Protein AF-A0A1Z9MXP4-F1 (afdb_monomer_lite)

Radius of gyration: 10.71 Å; chains: 1; bounding box: 27×20×26 Å

Structure (mmCIF, N/CA/C/O backbone):
data_AF-A0A1Z9MXP4-F1
#
_entry.id   AF-A0A1Z9MXP4-F1
#
loop_
_atom_site.group_PDB
_atom_site.id
_atom_site.type_symbol
_atom_site.label_atom_id
_atom_site.label_alt_id
_atom_site.label_comp_id
_atom_site.label_asym_id
_atom_site.label_entity_id
_atom_site.label_seq_id
_atom_site.pdbx_PDB_ins_code
_atom_site.Cartn_x
_atom_site.Cartn_y
_atom_site.Cartn_z
_atom_site.occupancy
_atom_site.B_iso_or_equiv
_atom_site.auth_seq_id
_atom_site.auth_comp_id
_atom_site.auth_asym_id
_atom_site.auth_atom_id
_atom_site.pdbx_PDB_model_num
ATOM 1 N N . MET A 1 1 ? -13.710 1.149 12.601 1.00 80.81 1 MET A N 1
ATOM 2 C CA . MET A 1 1 ? -12.546 0.517 11.959 1.00 80.81 1 MET A CA 1
ATOM 3 C C . MET A 1 1 ? -12.940 -0.688 11.111 1.00 80.81 1 MET A C 1
ATOM 5 O O . MET A 1 1 ? -13.111 -1.799 11.614 1.00 80.81 1 MET A O 1
ATOM 9 N N . THR A 1 2 ? -13.105 -0.449 9.813 1.00 97.25 2 THR A N 1
ATOM 10 C CA . THR A 1 2 ? -13.354 -1.489 8.800 1.00 97.25 2 THR A CA 1
ATOM 11 C C . THR A 1 2 ? -12.019 -2.036 8.298 1.00 97.25 2 THR A C 1
ATOM 13 O O . THR A 1 2 ? -11.073 -1.272 8.127 1.00 97.25 2 THR A O 1
ATOM 16 N N . LYS A 1 3 ? -11.923 -3.350 8.062 1.00 97.88 3 LYS A N 1
ATOM 17 C CA . LYS A 1 3 ? -10.694 -3.999 7.576 1.00 97.88 3 LYS A CA 1
ATOM 18 C C . LYS A 1 3 ? -10.765 -4.222 6.072 1.00 97.88 3 LYS A C 1
ATOM 20 O O . LYS A 1 3 ? -11.763 -4.756 5.591 1.00 97.88 3 LYS A O 1
ATOM 25 N N . VAL A 1 4 ? -9.702 -3.867 5.358 1.00 98.38 4 VAL A N 1
ATOM 26 C CA . VAL A 1 4 ? -9.569 -4.098 3.916 1.00 98.38 4 VAL A CA 1
ATOM 27 C C . VAL A 1 4 ? -8.327 -4.943 3.679 1.00 98.38 4 VAL A C 1
ATOM 29 O O . VAL A 1 4 ? -7.213 -4.528 3.991 1.00 98.38 4 VAL A O 1
ATOM 32 N N . LEU A 1 5 ? -8.536 -6.138 3.133 1.00 98.25 5 LEU A N 1
ATOM 33 C CA . LEU A 1 5 ? -7.470 -7.031 2.701 1.00 98.25 5 LEU A CA 1
ATOM 34 C C . LEU A 1 5 ? -7.373 -6.976 1.180 1.00 98.25 5 LEU A C 1
ATOM 36 O O . LEU A 1 5 ? -8.355 -7.242 0.489 1.00 98.25 5 LEU A O 1
ATOM 40 N N . ILE A 1 6 ? -6.185 -6.667 0.677 1.00 98.19 6 ILE A N 1
ATOM 41 C CA . ILE A 1 6 ? -5.875 -6.676 -0.749 1.00 98.19 6 ILE A CA 1
ATOM 42 C C . ILE A 1 6 ? -4.767 -7.700 -0.9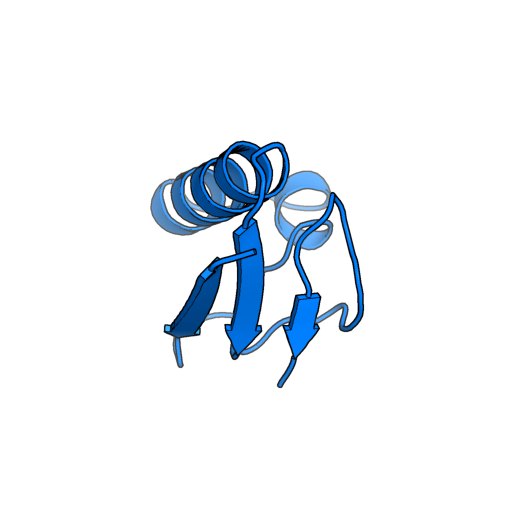67 1.00 98.19 6 ILE A C 1
ATOM 44 O O . ILE A 1 6 ? -3.780 -7.715 -0.233 1.00 98.19 6 ILE A O 1
ATOM 48 N N . VAL A 1 7 ? -4.950 -8.577 -1.950 1.00 97.88 7 VAL A N 1
ATOM 49 C CA . VAL A 1 7 ? -4.006 -9.653 -2.263 1.00 97.88 7 VAL A CA 1
ATOM 50 C C . VAL A 1 7 ? -3.569 -9.505 -3.711 1.00 97.88 7 VAL A C 1
ATOM 52 O O . VAL A 1 7 ? -4.414 -9.454 -4.602 1.00 97.88 7 VAL A O 1
ATOM 55 N N . ASP A 1 8 ? -2.262 -9.455 -3.933 1.00 95.94 8 ASP A N 1
ATOM 56 C CA . ASP A 1 8 ? -1.652 -9.379 -5.257 1.00 95.94 8 ASP A CA 1
ATOM 57 C C . ASP A 1 8 ? -0.473 -10.356 -5.321 1.00 95.94 8 ASP A C 1
ATOM 59 O O . ASP A 1 8 ? 0.495 -10.225 -4.584 1.00 95.94 8 ASP A O 1
ATOM 63 N N . ASN A 1 9 ? -0.546 -11.362 -6.192 1.00 94.50 9 ASN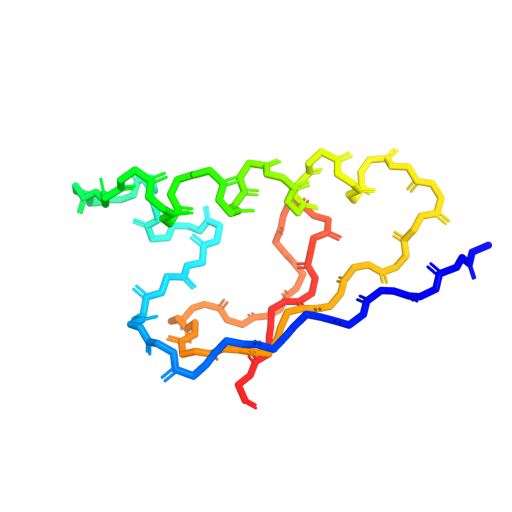 A N 1
ATOM 64 C CA . ASN A 1 9 ? 0.566 -12.294 -6.424 1.00 94.50 9 ASN A CA 1
ATOM 65 C C . ASN A 1 9 ? 1.357 -11.929 -7.694 1.00 94.50 9 ASN A C 1
ATOM 67 O O . ASN A 1 9 ? 1.824 -12.800 -8.428 1.00 94.50 9 ASN A O 1
ATOM 71 N N . GLY A 1 10 ? 1.416 -10.637 -8.006 1.00 92.62 10 GLY A N 1
ATOM 72 C CA . GLY A 1 10 ? 2.121 -10.071 -9.141 1.00 92.62 10 GLY A CA 1
ATOM 73 C C . GLY A 1 10 ? 3.584 -9.788 -8.818 1.00 92.62 10 GLY A C 1
ATOM 74 O O . GLY A 1 10 ? 4.253 -10.546 -8.115 1.00 92.62 10 GLY A O 1
ATOM 75 N N . ILE A 1 11 ? 4.115 -8.704 -9.379 1.00 93.56 11 ILE A N 1
ATOM 76 C CA . ILE A 1 11 ? 5.524 -8.345 -9.203 1.00 93.56 11 ILE A CA 1
ATOM 77 C C . ILE A 1 11 ? 5.795 -7.725 -7.822 1.00 93.56 11 ILE A C 1
ATOM 79 O O . ILE A 1 11 ? 4.885 -7.359 -7.084 1.00 93.56 11 ILE A O 1
ATOM 83 N N . GLU A 1 12 ? 7.071 -7.590 -7.468 1.00 95.75 12 GLU A N 1
ATOM 84 C CA . GLU A 1 12 ? 7.506 -6.950 -6.223 1.00 95.75 12 GLU A CA 1
ATOM 85 C C . GLU A 1 12 ? 7.289 -5.428 -6.259 1.00 95.75 12 GLU A C 1
ATOM 87 O O . GLU A 1 12 ? 7.957 -4.708 -7.014 1.00 95.75 12 GLU A O 1
ATOM 92 N N . PHE A 1 13 ? 6.411 -4.936 -5.382 1.00 96.81 13 PHE A N 1
ATOM 93 C CA . PHE A 1 13 ? 6.256 -3.516 -5.079 1.00 96.81 13 PHE A CA 1
ATOM 94 C C . PHE A 1 13 ? 5.737 -3.302 -3.648 1.00 96.81 13 PHE A C 1
ATOM 96 O O . PHE A 1 13 ? 5.015 -4.132 -3.100 1.00 96.81 13 PHE A O 1
ATOM 103 N N . ASP A 1 14 ? 6.088 -2.169 -3.054 1.00 97.44 14 ASP A N 1
ATOM 104 C CA . ASP A 1 14 ? 5.591 -1.675 -1.773 1.00 97.44 14 ASP A CA 1
ATOM 105 C C . ASP A 1 14 ? 5.742 -0.147 -1.695 1.00 97.44 14 ASP A C 1
ATOM 107 O O . ASP A 1 14 ? 6.260 0.501 -2.613 1.00 97.44 14 ASP A O 1
ATOM 111 N N . SER A 1 15 ? 5.297 0.437 -0.580 1.00 97.25 15 SER A N 1
ATOM 112 C CA . SER A 1 15 ? 5.395 1.874 -0.314 1.00 97.25 15 SER A CA 1
ATOM 113 C C . SER A 1 15 ? 6.818 2.444 -0.420 1.00 97.25 15 SER A C 1
ATOM 115 O O . SER A 1 15 ? 6.966 3.631 -0.687 1.00 97.25 15 SER A O 1
ATOM 117 N N . LEU A 1 16 ? 7.892 1.679 -0.246 1.00 97.00 16 LEU A N 1
ATOM 118 C CA . LEU A 1 16 ? 9.248 2.215 -0.408 1.00 97.00 16 LEU A CA 1
ATOM 119 C C . LEU A 1 16 ? 9.764 1.989 -1.824 1.00 97.00 16 LEU A C 1
ATOM 121 O O . LEU A 1 16 ? 10.215 2.935 -2.472 1.00 97.00 16 LEU A O 1
ATOM 125 N N . THR A 1 17 ? 9.628 0.773 -2.355 1.00 95.50 17 THR A N 1
ATOM 126 C CA . THR A 1 17 ? 10.225 0.428 -3.653 1.00 95.50 17 THR A CA 1
ATOM 127 C C . THR A 1 17 ? 9.705 1.299 -4.789 1.00 95.50 17 THR A C 1
ATOM 129 O O . THR A 1 17 ? 10.474 1.616 -5.694 1.00 95.50 17 THR A O 1
ATOM 132 N N . VAL A 1 18 ? 8.432 1.726 -4.746 1.00 95.38 18 VAL A N 1
ATOM 133 C CA . VAL A 1 18 ? 7.879 2.582 -5.813 1.00 95.38 18 VAL A CA 1
ATOM 134 C C . VAL A 1 18 ? 8.517 3.971 -5.882 1.00 95.38 18 VAL A C 1
ATOM 136 O O . VAL A 1 18 ? 8.408 4.649 -6.900 1.00 95.38 18 VAL A O 1
ATOM 139 N N . ARG A 1 19 ? 9.199 4.390 -4.810 1.00 93.50 19 ARG A N 1
ATOM 140 C CA . ARG A 1 19 ? 9.918 5.668 -4.697 1.00 93.50 19 ARG A CA 1
ATOM 141 C C . ARG A 1 19 ? 11.424 5.517 -4.941 1.00 93.50 19 ARG A C 1
ATOM 143 O O . ARG A 1 19 ? 12.084 6.496 -5.267 1.00 93.50 19 ARG A O 1
ATOM 150 N N . GLU A 1 20 ? 11.966 4.310 -4.788 1.00 93.62 20 GLU A N 1
ATOM 151 C CA . GLU A 1 20 ? 13.400 4.017 -4.937 1.00 93.62 20 GLU A CA 1
ATOM 152 C C . GLU A 1 20 ? 13.820 3.718 -6.382 1.00 93.62 20 GLU A C 1
ATOM 154 O O . GLU A 1 20 ? 14.982 3.912 -6.742 1.00 93.62 20 GLU A O 1
ATOM 159 N N . ARG A 1 21 ? 12.902 3.217 -7.217 1.00 88.94 21 ARG A N 1
ATOM 160 C CA . ARG A 1 21 ? 13.194 2.810 -8.599 1.00 88.94 21 ARG A CA 1
ATOM 161 C C . ARG A 1 21 ? 12.045 3.152 -9.550 1.00 88.94 21 ARG A C 1
ATOM 163 O O . ARG A 1 21 ? 10.909 3.299 -9.095 1.00 88.94 21 ARG A O 1
ATOM 170 N N . PRO A 1 22 ? 12.304 3.217 -10.872 1.00 89.88 22 PRO A N 1
ATOM 171 C CA . PRO A 1 22 ? 11.237 3.313 -11.859 1.00 89.88 22 PRO A CA 1
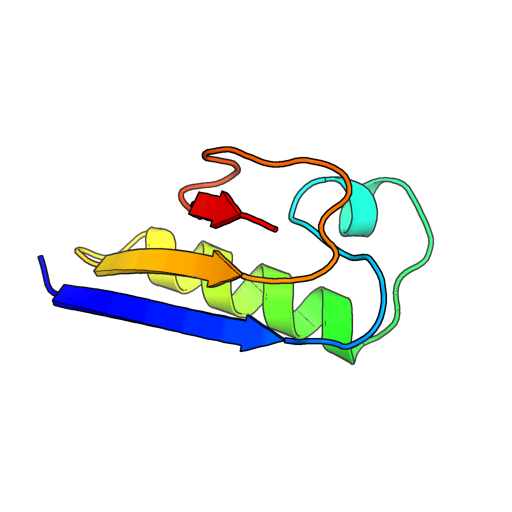ATOM 172 C C . PRO A 1 22 ? 10.213 2.198 -11.639 1.00 89.88 22 PRO A C 1
ATOM 174 O O . PRO A 1 22 ? 10.564 1.018 -11.635 1.00 89.88 22 PRO A O 1
ATOM 177 N N . SER A 1 23 ? 8.963 2.593 -11.430 1.00 92.06 23 SER A N 1
ATOM 178 C CA . SER A 1 23 ? 7.825 1.692 -11.254 1.00 92.06 23 SER A CA 1
ATOM 179 C C . SER A 1 23 ? 6.801 1.961 -12.345 1.00 92.06 23 SER A C 1
ATOM 181 O O . SER A 1 23 ? 6.734 3.070 -12.882 1.00 92.06 23 SER A O 1
ATOM 183 N N . GLY A 1 24 ? 6.030 0.941 -12.713 1.00 93.62 24 GLY A N 1
ATOM 184 C CA . GLY A 1 24 ? 4.968 1.099 -13.693 1.00 93.62 24 GLY A CA 1
ATOM 185 C C . GLY A 1 24 ? 3.790 1.906 -13.139 1.00 93.62 24 GLY A C 1
ATOM 186 O O . GLY A 1 24 ? 3.709 2.266 -11.957 1.00 93.62 24 GLY A O 1
ATOM 187 N N . GLY A 1 25 ? 2.854 2.223 -14.035 1.00 96.12 25 GLY A N 1
ATOM 188 C CA . GLY A 1 25 ? 1.655 2.979 -13.674 1.00 96.12 25 GLY A CA 1
ATOM 189 C C . GLY A 1 25 ? 0.735 2.211 -12.724 1.00 96.12 25 GLY A C 1
ATOM 190 O O . GLY A 1 25 ? 0.107 2.824 -11.865 1.00 96.12 25 GLY A O 1
ATOM 191 N N . ALA A 1 26 ? 0.683 0.881 -12.843 1.00 94.88 26 ALA A N 1
ATOM 192 C CA . ALA A 1 26 ? -0.177 0.040 -12.018 1.00 94.88 26 ALA A CA 1
ATOM 193 C C . ALA A 1 26 ? 0.293 0.011 -10.557 1.00 94.88 26 ALA A C 1
ATOM 195 O O . ALA A 1 26 ? -0.502 0.249 -9.653 1.00 94.88 26 ALA A O 1
ATOM 196 N N . GLU A 1 27 ? 1.588 -0.196 -10.329 1.00 95.62 27 GLU A N 1
ATOM 197 C CA . GL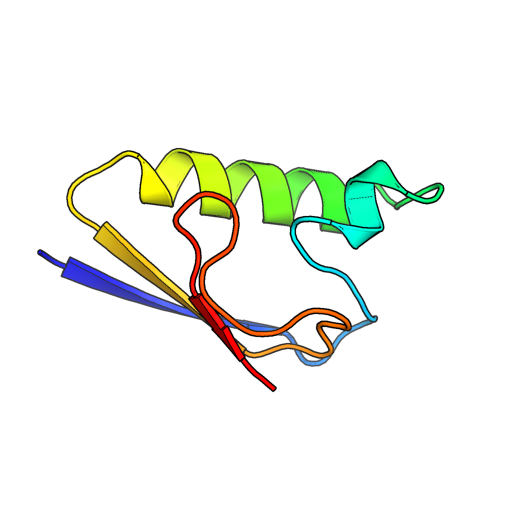U A 1 27 ? 2.210 -0.247 -9.005 1.00 95.62 27 GLU A CA 1
ATOM 198 C C . GLU A 1 27 ? 2.107 1.115 -8.315 1.00 95.62 27 GLU A C 1
ATOM 200 O O . GLU A 1 27 ? 1.731 1.209 -7.147 1.00 95.62 27 GLU A O 1
ATOM 205 N N . THR A 1 28 ? 2.368 2.191 -9.064 1.00 96.69 28 THR A N 1
ATOM 206 C CA . THR A 1 28 ? 2.267 3.564 -8.554 1.00 96.69 28 THR A CA 1
ATOM 207 C C . THR A 1 28 ? 0.833 3.904 -8.146 1.00 96.69 28 THR A C 1
ATOM 209 O O . THR A 1 28 ? 0.607 4.457 -7.066 1.00 96.69 28 THR A O 1
ATOM 212 N N . ALA A 1 29 ? -0.150 3.559 -8.984 1.00 97.62 29 ALA A N 1
ATOM 213 C CA . ALA A 1 29 ? -1.559 3.795 -8.690 1.00 97.62 29 ALA A CA 1
ATOM 214 C C . ALA A 1 29 ? -2.044 2.947 -7.509 1.00 97.62 29 ALA A C 1
ATOM 216 O O . ALA A 1 29 ? -2.758 3.458 -6.648 1.00 97.62 29 ALA A O 1
ATOM 217 N N . PHE A 1 30 ? -1.621 1.682 -7.436 1.00 97.81 30 PHE A N 1
ATOM 218 C CA . PHE A 1 30 ? -1.954 0.793 -6.330 1.00 97.81 30 PHE A CA 1
ATOM 219 C C . PHE A 1 30 ? -1.441 1.353 -5.006 1.00 97.81 30 PHE A C 1
ATOM 221 O O . PHE A 1 30 ? -2.232 1.519 -4.081 1.00 97.81 30 PHE A O 1
ATOM 228 N N . VAL A 1 31 ? -0.144 1.679 -4.917 1.00 97.94 31 VAL A N 1
ATOM 229 C CA . VAL A 1 31 ? 0.452 2.236 -3.691 1.00 97.94 31 VAL A CA 1
ATOM 230 C C . VAL A 1 31 ? -0.255 3.527 -3.289 1.00 97.94 31 VAL A C 1
ATOM 232 O O . VAL A 1 31 ? -0.628 3.680 -2.129 1.00 97.94 31 VAL A O 1
ATOM 235 N N . SER A 1 32 ? -0.514 4.416 -4.249 1.00 98.19 32 SER A N 1
ATOM 236 C CA . SER A 1 32 ? -1.228 5.670 -3.981 1.00 98.19 32 SER A CA 1
ATOM 237 C C . SER A 1 32 ? -2.630 5.415 -3.417 1.00 98.19 32 SER A C 1
ATOM 239 O O . SER A 1 32 ? -3.022 6.034 -2.433 1.00 98.19 32 SER A O 1
ATOM 241 N N . LEU A 1 33 ? -3.377 4.466 -3.990 1.00 98.44 33 LEU A N 1
ATOM 242 C CA . LEU A 1 33 ? -4.712 4.102 -3.516 1.00 98.44 33 LEU A CA 1
ATOM 243 C C . LEU A 1 33 ? -4.684 3.596 -2.071 1.00 98.44 33 LEU A C 1
ATOM 245 O O . LEU A 1 33 ? -5.462 4.067 -1.243 1.00 98.44 33 LEU A O 1
ATOM 249 N N . VAL A 1 34 ? -3.811 2.635 -1.763 1.00 98.31 34 VAL A N 1
ATOM 250 C CA . VAL A 1 34 ? -3.787 2.018 -0.429 1.00 98.31 34 VAL A CA 1
ATOM 251 C C . VAL A 1 34 ? -3.323 2.996 0.647 1.00 98.31 34 VAL A C 1
ATOM 253 O O . VAL A 1 34 ? -3.856 2.967 1.754 1.00 98.31 34 VAL A O 1
ATOM 256 N N . GLU A 1 35 ? -2.407 3.906 0.312 1.00 98.38 35 GLU A N 1
ATOM 257 C CA . GLU A 1 35 ? -1.946 4.961 1.217 1.00 98.38 35 GLU A CA 1
ATOM 258 C C . GLU A 1 35 ? -3.023 6.027 1.466 1.00 98.38 35 GLU A C 1
ATOM 260 O O . GLU A 1 35 ? -3.194 6.456 2.604 1.00 98.38 35 GLU A O 1
ATOM 265 N N . GLU A 1 36 ? -3.796 6.437 0.452 1.00 98.44 36 GLU A N 1
ATOM 266 C CA . GLU A 1 36 ? -4.920 7.362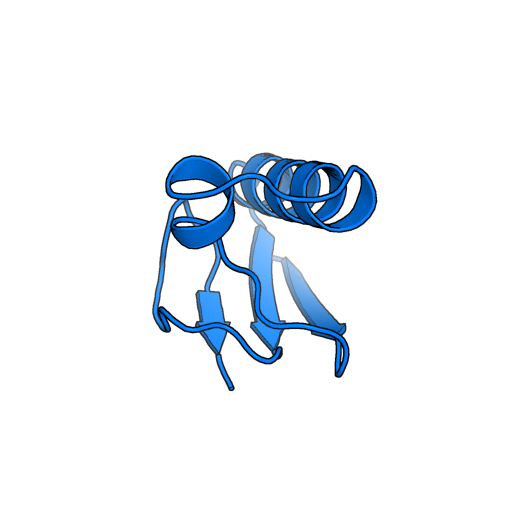 0.669 1.00 98.44 36 GLU A CA 1
ATOM 267 C C . GLU A 1 36 ? -6.046 6.716 1.488 1.00 98.44 36 GLU A C 1
ATOM 269 O O . GLU A 1 36 ? -6.616 7.359 2.370 1.00 98.44 36 GLU A O 1
ATOM 274 N N . LEU A 1 37 ? -6.340 5.431 1.262 1.00 98.00 37 LEU A N 1
ATOM 275 C CA . LEU A 1 37 ? -7.320 4.697 2.066 1.00 98.00 37 LEU A CA 1
ATOM 276 C C . LEU A 1 37 ? -6.874 4.547 3.526 1.00 98.00 37 LEU A C 1
ATOM 278 O O . LEU A 1 37 ? -7.708 4.638 4.426 1.00 98.00 37 LEU A O 1
ATOM 282 N N . ALA A 1 38 ? -5.574 4.371 3.772 1.00 97.44 38 ALA A N 1
ATOM 283 C CA . ALA A 1 38 ? -5.012 4.259 5.116 1.00 97.44 38 ALA A CA 1
ATOM 284 C C . ALA A 1 38 ? -5.102 5.557 5.943 1.00 97.44 38 ALA A C 1
ATOM 286 O O . ALA A 1 38 ? -4.933 5.519 7.160 1.00 97.44 38 ALA A O 1
ATOM 287 N N . LYS A 1 39 ? -5.391 6.706 5.315 1.00 97.69 39 LYS A N 1
ATOM 288 C CA . LYS A 1 39 ? -5.657 7.972 6.027 1.00 97.69 39 LYS A CA 1
ATOM 289 C C . LYS A 1 39 ? -7.073 8.054 6.606 1.00 97.69 39 LYS A C 1
ATOM 291 O O . LYS A 1 39 ? -7.366 8.974 7.367 1.00 97.69 39 LYS A O 1
ATOM 296 N N . LEU A 1 40 ? -7.962 7.139 6.222 1.00 96.38 40 LEU A N 1
ATOM 297 C CA . LEU A 1 40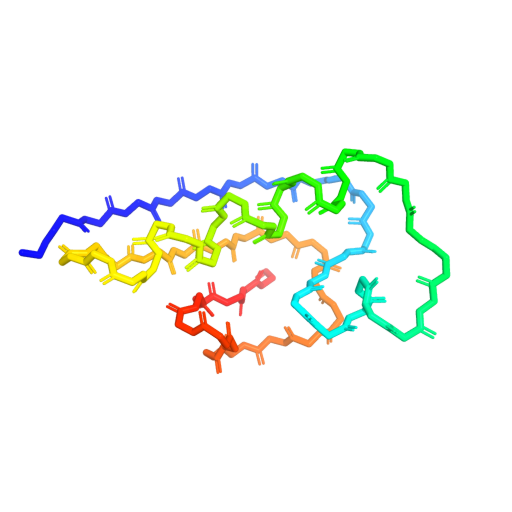 ? -9.328 7.032 6.740 1.00 96.38 40 LEU A CA 1
ATOM 298 C C . LEU A 1 40 ? -9.366 6.096 7.968 1.00 96.38 40 LEU A C 1
ATOM 300 O O . LEU A 1 40 ? -8.350 5.526 8.350 1.00 96.38 40 LEU A O 1
ATOM 304 N N . ASP A 1 41 ? -10.539 5.879 8.581 1.00 96.06 41 ASP A N 1
ATOM 305 C CA . ASP A 1 41 ? -10.724 4.886 9.670 1.00 96.06 41 ASP A CA 1
ATOM 306 C C . ASP A 1 41 ? -10.766 3.429 9.140 1.00 96.06 41 ASP A C 1
ATOM 308 O O . ASP A 1 41 ? -11.679 2.640 9.432 1.00 96.06 41 ASP A O 1
ATOM 312 N N . LEU A 1 42 ? -9.789 3.084 8.294 1.00 97.75 42 LEU A N 1
ATOM 313 C CA . LEU A 1 42 ? -9.635 1.788 7.640 1.00 97.75 42 LEU A CA 1
ATOM 314 C C . LEU A 1 42 ? -8.317 1.119 8.056 1.00 97.75 42 LEU A C 1
ATOM 316 O O . LEU A 1 42 ? -7.259 1.738 8.043 1.00 97.75 42 LEU A O 1
ATOM 320 N N . ASP A 1 43 ? -8.381 -0.176 8.367 1.00 98.00 43 ASP A N 1
ATOM 321 C CA . ASP A 1 43 ? -7.205 -1.035 8.572 1.00 98.00 43 ASP A CA 1
ATOM 322 C C . ASP A 1 43 ? -6.854 -1.710 7.240 1.00 98.00 43 ASP A C 1
ATOM 324 O O . ASP A 1 43 ? -7.492 -2.695 6.846 1.00 98.00 43 ASP A O 1
ATOM 328 N N . ILE A 1 44 ? -5.891 -1.131 6.517 1.00 98.56 44 ILE A N 1
ATOM 329 C CA . ILE A 1 44 ? -5.454 -1.596 5.197 1.00 98.56 44 ILE A CA 1
ATOM 330 C C . ILE A 1 44 ? -4.323 -2.613 5.342 1.00 98.56 44 ILE A C 1
ATOM 332 O O . ILE A 1 44 ? -3.253 -2.310 5.882 1.00 98.56 44 ILE A O 1
ATOM 336 N N . LYS A 1 45 ? -4.535 -3.814 4.796 1.00 98.62 45 LYS A N 1
ATOM 337 C CA . LYS A 1 45 ? -3.523 -4.871 4.712 1.00 98.62 45 LYS A CA 1
ATOM 338 C C . LYS A 1 45 ? -3.332 -5.311 3.276 1.00 98.62 45 LYS A C 1
ATOM 340 O O . LYS A 1 45 ? -4.296 -5.673 2.604 1.00 98.62 45 LYS A O 1
ATOM 345 N N . VAL A 1 46 ? -2.083 -5.324 2.837 1.00 98.56 46 VAL A N 1
ATOM 346 C CA . VAL A 1 46 ? -1.690 -5.817 1.522 1.00 98.56 46 VAL A CA 1
ATOM 347 C C . VAL A 1 46 ? -0.857 -7.074 1.714 1.00 98.56 46 VAL A C 1
ATOM 349 O O . VAL A 1 46 ? 0.098 -7.064 2.489 1.00 98.56 46 VAL A O 1
ATOM 352 N N . TYR A 1 47 ? -1.245 -8.148 1.034 1.00 98.44 47 TYR A N 1
ATOM 353 C CA . TYR A 1 47 ? -0.456 -9.368 0.911 1.00 98.44 47 TYR A CA 1
ATOM 354 C C . TYR A 1 47 ? 0.037 -9.475 -0.520 1.00 98.44 47 TYR A C 1
ATOM 356 O O . TYR A 1 47 ? -0.758 -9.711 -1.433 1.00 98.44 47 TYR A O 1
ATOM 364 N N . ASN A 1 48 ? 1.330 -9.250 -0.714 1.00 97.38 48 ASN A N 1
ATOM 365 C CA . ASN A 1 48 ? 1.953 -9.331 -2.023 1.00 97.38 48 ASN A CA 1
ATOM 366 C C . ASN A 1 48 ? 3.436 -9.694 -1.927 1.00 97.38 48 ASN A C 1
ATOM 368 O O . ASN A 1 48 ? 3.976 -9.981 -0.861 1.00 97.38 48 ASN A O 1
ATOM 372 N N . ASN A 1 49 ? 4.122 -9.635 -3.064 1.00 96.81 49 ASN A N 1
ATOM 373 C CA . ASN A 1 49 ? 5.561 -9.838 -3.136 1.00 96.81 49 ASN A CA 1
ATOM 374 C C . ASN A 1 49 ? 6.370 -8.620 -2.644 1.00 96.81 49 ASN A C 1
ATOM 376 O O . ASN A 1 49 ? 7.436 -8.366 -3.191 1.00 96.81 49 ASN A O 1
ATOM 380 N N . ALA A 1 50 ? 5.895 -7.872 -1.636 1.00 96.81 50 ALA A N 1
ATOM 381 C CA . ALA A 1 50 ? 6.598 -6.725 -1.059 1.00 96.81 50 ALA A CA 1
ATOM 382 C C . ALA A 1 50 ? 8.021 -7.091 -0.618 1.00 96.81 50 ALA A C 1
ATOM 384 O O . ALA A 1 50 ? 8.263 -8.133 0.005 1.00 96.81 50 ALA A O 1
ATOM 385 N N . LYS A 1 51 ? 8.962 -6.190 -0.906 1.00 96.25 51 LYS A N 1
ATOM 386 C CA . LYS A 1 51 ? 10.341 -6.285 -0.421 1.00 96.25 51 LYS A CA 1
ATOM 387 C C . LYS A 1 51 ? 10.415 -5.855 1.041 1.00 96.25 51 LYS A C 1
ATOM 389 O O . LYS A 1 51 ? 11.136 -6.459 1.832 1.00 96.25 51 LYS A O 1
ATOM 394 N N . ASN A 1 52 ? 9.658 -4.818 1.389 1.00 97.06 52 ASN A N 1
ATOM 395 C CA . ASN A 1 52 ? 9.590 -4.234 2.718 1.00 97.06 52 ASN A CA 1
ATOM 396 C C . ASN A 1 52 ? 8.238 -4.571 3.365 1.00 97.06 52 ASN A C 1
ATOM 398 O O . ASN A 1 52 ? 7.198 -4.056 2.961 1.00 97.06 52 ASN A O 1
ATOM 402 N N . THR A 1 53 ? 8.252 -5.431 4.384 1.00 97.56 53 THR A N 1
ATOM 403 C CA . THR A 1 53 ? 7.060 -5.790 5.170 1.00 97.56 53 THR A CA 1
ATOM 404 C C . THR A 1 53 ? 6.924 -4.919 6.417 1.00 97.56 53 THR A C 1
ATOM 406 O O . THR A 1 53 ? 7.924 -4.464 6.972 1.00 97.56 53 THR A O 1
ATOM 409 N N . GLY A 1 54 ? 5.703 -4.768 6.923 1.00 97.94 54 GLY A N 1
ATOM 410 C CA . GLY A 1 54 ? 5.392 -3.980 8.117 1.00 97.94 54 GLY A CA 1
ATOM 411 C C . GLY A 1 54 ? 4.401 -2.856 7.831 1.00 97.94 54 GLY A C 1
ATOM 412 O O . GLY A 1 54 ? 3.806 -2.800 6.757 1.00 97.94 54 GLY A O 1
ATOM 413 N N . ASN A 1 55 ? 4.197 -1.967 8.806 1.00 97.81 55 ASN A N 1
ATOM 414 C CA . ASN A 1 55 ? 3.363 -0.783 8.606 1.00 97.81 55 ASN A CA 1
ATOM 415 C C . ASN A 1 55 ? 4.199 0.336 7.975 1.00 97.81 55 ASN A C 1
ATOM 417 O O . ASN A 1 55 ? 5.115 0.859 8.612 1.00 97.81 55 ASN A O 1
ATOM 421 N N . ILE A 1 56 ? 3.887 0.679 6.727 1.00 98.06 56 ILE A N 1
ATOM 422 C CA . ILE A 1 56 ? 4.569 1.722 5.964 1.00 98.06 56 ILE A CA 1
ATOM 423 C C . ILE A 1 56 ? 3.495 2.621 5.361 1.00 98.06 56 ILE A C 1
ATOM 425 O O . ILE A 1 56 ? 2.597 2.143 4.672 1.00 98.06 56 ILE A O 1
ATOM 429 N N . ASN A 1 57 ? 3.572 3.923 5.647 1.00 96.94 57 ASN A N 1
ATOM 430 C CA . ASN A 1 57 ? 2.587 4.923 5.215 1.00 96.94 57 ASN A CA 1
ATOM 431 C C . ASN A 1 57 ? 1.132 4.553 5.578 1.00 96.94 57 ASN A C 1
ATOM 433 O O . ASN A 1 57 ? 0.207 4.812 4.815 1.00 96.94 57 ASN A O 1
ATOM 437 N N . GLY A 1 58 ? 0.935 3.931 6.747 1.00 97.31 58 GLY A N 1
ATOM 438 C CA . GLY A 1 58 ? -0.381 3.518 7.244 1.00 97.31 58 GLY A CA 1
ATOM 439 C C . GLY A 1 58 ? -0.883 2.182 6.688 1.00 97.31 58 GLY A C 1
ATOM 440 O O . GLY A 1 58 ? -1.910 1.686 7.145 1.00 97.31 58 GLY A O 1
ATOM 441 N N . VAL A 1 59 ? -0.159 1.564 5.753 1.00 98.44 59 VAL A N 1
ATOM 442 C CA . VAL A 1 59 ? -0.527 0.293 5.119 1.00 98.44 59 VAL A CA 1
ATOM 443 C C . VAL A 1 59 ? 0.286 -0.843 5.726 1.00 98.44 59 VAL A C 1
ATOM 445 O O . VAL A 1 59 ? 1.507 -0.751 5.833 1.00 98.44 59 VAL A O 1
ATOM 448 N N . SER A 1 60 ? -0.375 -1.939 6.103 1.00 98.50 60 SER A N 1
ATOM 449 C CA . SER A 1 60 ? 0.307 -3.145 6.583 1.00 98.50 60 SER A CA 1
ATOM 450 C C . SER A 1 60 ? 0.678 -4.062 5.415 1.00 98.50 60 SER A C 1
ATOM 452 O O . SER A 1 60 ? -0.171 -4.796 4.907 1.00 98.50 60 SER A O 1
ATOM 454 N N . TRP A 1 61 ? 1.947 -4.052 5.020 1.00 98.44 61 TRP A N 1
ATOM 455 C CA . TRP A 1 61 ? 2.508 -4.898 3.966 1.00 98.44 61 TRP A CA 1
ATOM 456 C C . TRP A 1 61 ? 2.966 -6.248 4.530 1.00 98.44 61 TRP A C 1
ATOM 458 O O . TRP A 1 61 ? 3.743 -6.300 5.486 1.00 98.44 61 TRP A O 1
ATOM 468 N N . ASN A 1 62 ? 2.483 -7.340 3.943 1.00 97.56 62 ASN A N 1
ATOM 469 C CA . ASN A 1 62 ? 2.754 -8.721 4.342 1.00 97.56 62 ASN A CA 1
ATOM 470 C C . ASN A 1 62 ? 3.065 -9.571 3.101 1.00 97.56 62 ASN A C 1
ATOM 472 O O . ASN A 1 62 ? 2.671 -9.208 1.993 1.00 97.56 62 ASN A O 1
ATOM 476 N N . LYS A 1 63 ? 3.749 -10.699 3.303 1.00 90.62 63 LYS A N 1
ATOM 477 C CA . LYS A 1 63 ? 4.077 -11.676 2.260 1.00 90.62 63 LYS A CA 1
ATOM 478 C C . LYS A 1 63 ? 3.357 -12.993 2.510 1.00 90.62 63 LYS A C 1
ATOM 480 O O . LYS A 1 63 ? 3.213 -13.348 3.703 1.00 90.62 63 LYS A O 1
#

Foldseek 3Di:
DAEDEAEDADDEDELVVVVVDPDDPVRVVVNVVQLVVLVDPYQAEYEYNYPDAQQDSSHGYHD

Sequence (63 aa):
MTKVLIVDNGIEFDSLTVRERPSGGAETAFVSLVEELAKLDLDIKVYNNAKNTGNINGVSWNK

Secondary structure (DSSP, 8-state):
-EEEEEE--SS---TTHHHHS---HHHHHHHHHHHHHTTSSEEEEEESS-SS-EEETTEEEE-

pLDDT: mean 96.34, std 2.94, range [80.81, 98.62]